Protein AF-A0A644WMI7-F1 (afdb_monomer_lite)

Radius of gyration: 16.97 Å; chains: 1; bounding box: 40×58×40 Å

Structure (mmCIF, N/CA/C/O backbone):
data_AF-A0A644WMI7-F1
#
_entry.id   AF-A0A644WMI7-F1
#
loop_
_atom_site.group_PDB
_atom_site.id
_atom_site.type_symbol
_atom_site.label_atom_id
_atom_site.label_alt_id
_atom_site.label_comp_id
_atom_site.label_asym_id
_atom_site.label_entity_id
_atom_site.label_seq_id
_atom_site.pdbx_PDB_ins_code
_atom_site.Cartn_x
_atom_site.Cartn_y
_atom_site.Cartn_z
_atom_site.occupancy
_atom_site.B_iso_or_equiv
_atom_site.auth_seq_id
_atom_site.auth_comp_id
_atom_site.auth_asym_id
_atom_site.auth_atom_id
_atom_site.pdbx_PDB_model_num
ATOM 1 N N . MET A 1 1 ? -10.435 37.529 3.534 1.00 36.75 1 MET A N 1
ATOM 2 C CA . MET A 1 1 ? -10.757 36.800 4.779 1.00 36.75 1 MET A CA 1
ATOM 3 C C . MET A 1 1 ? -11.354 35.465 4.377 1.00 36.75 1 MET A C 1
ATOM 5 O O . MET A 1 1 ? -12.312 35.459 3.622 1.00 36.75 1 MET A O 1
ATOM 9 N N . LEU A 1 2 ? -10.703 34.381 4.800 1.00 34.59 2 LEU A N 1
ATOM 10 C CA . LEU A 1 2 ? -10.944 32.979 4.443 1.00 34.59 2 LEU A CA 1
ATOM 11 C C . LEU A 1 2 ? -12.368 32.521 4.800 1.00 34.59 2 LEU A C 1
ATOM 13 O O . LEU A 1 2 ? -12.600 32.052 5.911 1.00 34.59 2 LEU A O 1
ATOM 17 N N . LYS A 1 3 ? -13.328 32.695 3.887 1.00 37.53 3 LYS A N 1
ATOM 18 C CA . LYS A 1 3 ? -14.711 32.220 4.064 1.00 37.53 3 LYS A CA 1
ATOM 19 C C . LYS A 1 3 ? -15.304 31.480 2.860 1.00 37.53 3 LYS A C 1
ATOM 21 O O . LYS A 1 3 ? -16.473 31.134 2.914 1.00 37.53 3 LYS A O 1
ATOM 26 N N . ASP A 1 4 ? -14.495 31.131 1.859 1.00 40.28 4 ASP A N 1
ATOM 27 C CA . ASP A 1 4 ? -14.989 30.482 0.630 1.00 40.28 4 ASP A CA 1
ATOM 28 C C . ASP A 1 4 ? -14.474 29.043 0.425 1.00 40.28 4 ASP A C 1
ATOM 30 O O . ASP A 1 4 ? -14.493 28.530 -0.686 1.00 40.28 4 ASP A O 1
ATOM 34 N N . ALA A 1 5 ? -14.013 28.364 1.483 1.00 37.84 5 ALA A N 1
ATOM 35 C CA . ALA A 1 5 ? -13.403 27.028 1.373 1.00 37.84 5 ALA A CA 1
ATOM 36 C C . ALA A 1 5 ? -14.177 25.896 2.081 1.00 37.84 5 ALA A C 1
ATOM 38 O O . ALA A 1 5 ? -13.636 24.807 2.238 1.00 37.84 5 ALA A O 1
ATOM 39 N N . ILE A 1 6 ? -15.416 26.129 2.535 1.00 44.44 6 ILE A N 1
ATOM 40 C CA . ILE A 1 6 ? -16.165 25.145 3.354 1.00 44.44 6 ILE A CA 1
ATOM 41 C C . ILE A 1 6 ? -17.407 24.581 2.631 1.00 44.44 6 ILE A C 1
ATOM 43 O O . ILE A 1 6 ? -18.118 23.755 3.186 1.00 44.44 6 ILE A O 1
ATOM 47 N N . THR A 1 7 ? -17.657 24.926 1.364 1.00 38.97 7 THR A N 1
ATOM 48 C CA . THR A 1 7 ? -18.916 24.526 0.689 1.00 38.97 7 THR A CA 1
ATOM 49 C C . THR A 1 7 ? -18.776 23.386 -0.331 1.00 38.97 7 THR A C 1
ATOM 51 O O . THR A 1 7 ? -19.778 22.935 -0.867 1.00 38.97 7 THR A O 1
ATOM 54 N N . SER A 1 8 ? -17.579 22.834 -0.565 1.00 36.78 8 SER A N 1
ATOM 55 C CA . SER A 1 8 ? -17.419 21.673 -1.473 1.00 36.78 8 SER A CA 1
ATOM 56 C C . SER A 1 8 ? -17.204 20.333 -0.760 1.00 36.78 8 SER A C 1
ATOM 58 O O . SER A 1 8 ? -17.037 19.309 -1.415 1.00 36.78 8 SER A O 1
ATOM 60 N N . TYR A 1 9 ? -17.270 20.304 0.574 1.00 40.31 9 TYR A N 1
ATOM 61 C CA . TYR A 1 9 ? -17.169 19.062 1.354 1.00 40.31 9 TYR A CA 1
ATOM 62 C C . TYR A 1 9 ? -18.455 18.205 1.318 1.00 40.31 9 TYR A C 1
ATOM 64 O O . TYR A 1 9 ? -18.473 17.092 1.835 1.00 40.31 9 TYR A O 1
ATOM 72 N N . GLU A 1 10 ? -19.529 18.681 0.675 1.00 41.09 10 GLU A N 1
ATOM 73 C CA . GLU A 1 10 ? -20.824 17.984 0.607 1.00 41.09 10 GLU A CA 1
ATOM 74 C C . GLU A 1 10 ? -20.939 16.931 -0.514 1.00 41.09 10 GLU A C 1
ATOM 76 O O . GLU A 1 10 ? -21.951 16.236 -0.588 1.00 41.09 10 GLU A O 1
ATOM 81 N N . GLN A 1 11 ? -19.917 16.739 -1.359 1.00 41.50 11 GLN A N 1
ATOM 82 C CA . GLN A 1 11 ? -19.973 15.753 -2.455 1.00 41.50 11 GLN A CA 1
ATOM 83 C C . GLN A 1 11 ? -19.480 14.338 -2.092 1.00 41.50 11 GLN A C 1
ATOM 85 O O . GLN A 1 11 ? -19.682 13.420 -2.880 1.00 41.50 11 GLN A O 1
ATOM 90 N N . LYS A 1 12 ? -18.922 14.105 -0.893 1.00 48.25 12 LYS A N 1
ATOM 91 C CA . LYS A 1 12 ? -18.458 12.765 -0.457 1.00 48.25 12 LYS A CA 1
ATOM 92 C C . LYS A 1 12 ? -19.557 11.860 0.145 1.00 48.25 12 LYS A C 1
ATOM 94 O O . LYS A 1 12 ? -19.254 10.818 0.708 1.00 48.25 12 LYS A O 1
ATOM 99 N N . ARG A 1 13 ? -20.842 12.226 0.038 1.00 45.69 13 ARG A N 1
ATOM 100 C CA . ARG A 1 13 ? -21.966 11.542 0.726 1.00 45.69 13 ARG A CA 1
ATOM 101 C C . ARG A 1 13 ? -22.700 10.455 -0.068 1.00 45.69 13 ARG A C 1
ATOM 103 O O . ARG A 1 13 ? -23.723 9.970 0.40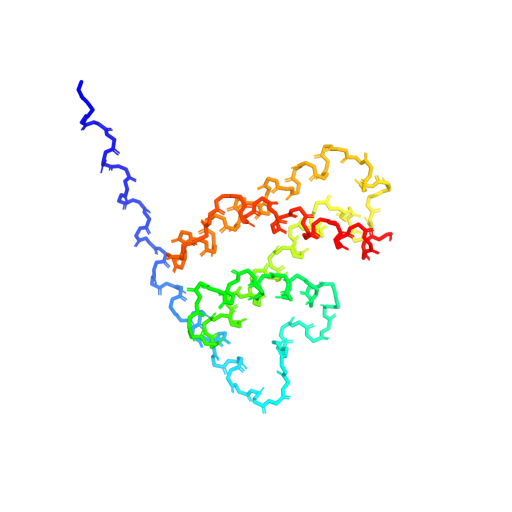4 1.00 45.69 13 ARG A O 1
ATOM 110 N N . ILE A 1 14 ? -22.232 10.077 -1.258 1.00 37.59 14 ILE A N 1
ATOM 111 C CA . ILE A 1 14 ? -22.946 9.086 -2.087 1.00 37.59 14 ILE A CA 1
ATOM 112 C C . ILE A 1 14 ? -22.393 7.652 -1.932 1.00 37.59 14 ILE A C 1
ATOM 114 O O . ILE A 1 14 ? -23.134 6.710 -2.194 1.00 37.59 14 ILE A O 1
ATOM 118 N N . ASP A 1 15 ? -21.185 7.453 -1.390 1.00 47.56 15 ASP A N 1
ATOM 119 C CA . ASP A 1 15 ? -20.565 6.112 -1.300 1.00 47.56 15 ASP A CA 1
ATOM 120 C C . ASP A 1 15 ? -20.687 5.393 0.062 1.00 47.56 15 ASP A C 1
ATOM 122 O O . ASP A 1 15 ? -20.354 4.214 0.176 1.00 47.56 15 ASP A O 1
ATOM 126 N N . GLU A 1 16 ? -21.225 6.034 1.107 1.00 43.88 16 GLU A N 1
ATOM 127 C CA . GLU A 1 16 ? -21.390 5.398 2.433 1.00 43.88 16 GLU A CA 1
ATOM 128 C C . GLU A 1 16 ? -22.357 4.195 2.417 1.00 43.88 16 GLU A C 1
ATOM 130 O O . GLU A 1 16 ? -22.176 3.235 3.167 1.00 43.88 16 GLU A O 1
ATOM 135 N N . ALA A 1 17 ? -23.377 4.205 1.549 1.00 47.31 17 ALA A N 1
ATOM 136 C CA . ALA A 1 17 ? -24.447 3.201 1.568 1.00 47.31 17 ALA A CA 1
ATOM 137 C C . ALA A 1 17 ? -24.090 1.873 0.869 1.00 47.31 17 ALA A C 1
ATOM 139 O O . ALA A 1 17 ? -24.746 0.863 1.121 1.00 47.31 17 ALA A O 1
ATOM 140 N N . GLN A 1 18 ? -23.063 1.851 0.011 1.00 46.12 18 GLN A N 1
ATOM 141 C CA . GLN A 1 18 ? -22.572 0.618 -0.629 1.00 46.12 18 GLN A CA 1
ATOM 142 C C . GLN A 1 18 ? -21.322 0.039 0.040 1.00 46.12 18 GLN A C 1
ATOM 144 O O . GLN A 1 18 ? -20.954 -1.104 -0.235 1.00 46.12 18 GLN A O 1
ATOM 149 N N . PHE A 1 19 ? -20.689 0.796 0.937 1.00 43.47 19 PHE A N 1
ATOM 150 C CA . PHE A 1 19 ? -19.433 0.409 1.569 1.00 43.47 19 PHE A CA 1
ATOM 151 C C . PHE A 1 19 ? -19.628 -0.504 2.789 1.00 43.47 19 PHE A C 1
ATOM 153 O O . PHE A 1 19 ? -18.952 -1.525 2.907 1.00 43.47 19 PHE A O 1
ATOM 160 N N . LEU A 1 20 ? -20.615 -0.207 3.644 1.00 42.66 20 LEU A N 1
ATOM 161 C CA . LEU A 1 20 ? -20.917 -1.017 4.833 1.00 42.66 20 LEU A CA 1
ATOM 162 C C . LEU A 1 20 ? -21.191 -2.507 4.522 1.00 42.66 20 LEU A C 1
ATOM 164 O O . LEU A 1 20 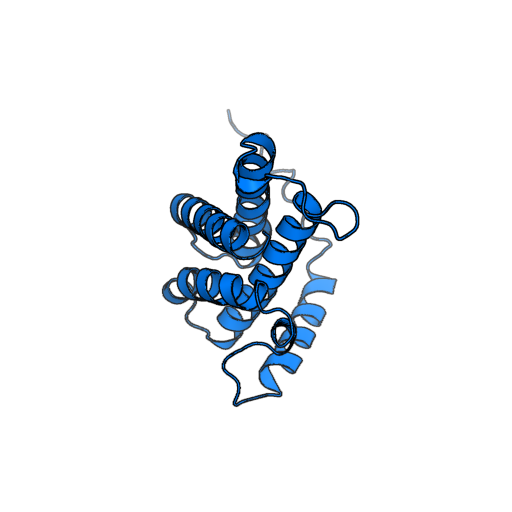? -20.602 -3.354 5.192 1.00 42.66 20 LEU A O 1
ATOM 168 N N . PRO A 1 21 ? -21.998 -2.859 3.495 1.00 47.75 21 PRO A N 1
ATOM 169 C CA . PRO A 1 21 ? -22.254 -4.256 3.151 1.00 47.75 21 PRO A CA 1
ATOM 170 C C . PRO A 1 21 ? -20.998 -4.978 2.656 1.00 47.75 21 PRO A C 1
ATOM 172 O O . PRO A 1 21 ? -20.811 -6.150 2.955 1.00 47.75 21 PRO A O 1
ATOM 175 N N . LYS A 1 22 ? -20.122 -4.282 1.920 1.00 45.91 22 LYS A N 1
ATOM 176 C CA . LYS A 1 22 ? -18.933 -4.871 1.291 1.00 45.91 22 LYS A CA 1
ATOM 177 C C . LYS A 1 22 ? -17.836 -5.156 2.317 1.00 45.91 22 LYS A C 1
ATOM 179 O O . LYS A 1 22 ? -17.232 -6.223 2.290 1.00 45.91 22 LYS A O 1
ATOM 184 N N . VAL A 1 23 ? -17.652 -4.245 3.276 1.00 43.75 23 VAL A N 1
ATOM 185 C CA . VAL A 1 23 ? -16.775 -4.460 4.437 1.00 43.75 23 VAL A CA 1
ATOM 186 C C . VAL A 1 23 ? -17.332 -5.552 5.344 1.00 43.75 23 VAL A C 1
ATOM 188 O O . VAL A 1 23 ? -16.565 -6.377 5.824 1.00 43.75 23 VAL A O 1
ATOM 191 N N . GLN A 1 24 ? -18.651 -5.610 5.556 1.00 41.59 24 GLN A N 1
ATOM 192 C CA . GLN A 1 24 ? -19.280 -6.695 6.318 1.00 41.59 24 GLN A CA 1
ATOM 193 C C . GLN A 1 24 ? -19.123 -8.056 5.630 1.00 41.59 24 GLN A C 1
ATOM 195 O O . GLN A 1 24 ? -18.809 -9.033 6.297 1.00 41.59 24 GLN A O 1
ATOM 200 N N . GLU A 1 25 ? -19.252 -8.122 4.306 1.00 47.53 25 GLU A N 1
ATOM 201 C CA . GLU A 1 25 ? -19.057 -9.352 3.532 1.00 47.53 25 GLU A CA 1
ATOM 202 C C . GLU A 1 25 ? -17.595 -9.834 3.586 1.00 47.53 25 GLU A C 1
ATOM 204 O O . GLU A 1 25 ? -17.324 -11.026 3.738 1.00 47.53 25 GLU A O 1
ATOM 209 N N . ILE A 1 26 ? -16.629 -8.911 3.524 1.00 46.22 26 ILE A N 1
ATOM 210 C CA . ILE A 1 26 ? -15.202 -9.227 3.691 1.00 46.22 26 ILE A CA 1
ATOM 211 C C . ILE A 1 26 ? -14.903 -9.635 5.144 1.00 46.22 26 ILE A C 1
ATOM 213 O O . ILE A 1 26 ? -14.202 -10.622 5.369 1.00 46.22 26 ILE A O 1
ATOM 217 N N . MET A 1 27 ? -15.487 -8.946 6.127 1.00 44.25 27 MET A N 1
ATOM 218 C CA . MET A 1 27 ? -15.377 -9.247 7.559 1.00 44.25 27 MET A CA 1
ATOM 219 C C . MET A 1 27 ? -15.922 -10.639 7.891 1.00 44.25 27 MET A C 1
ATOM 221 O O . MET A 1 27 ? -15.243 -11.401 8.575 1.00 44.25 27 MET A O 1
ATOM 225 N N . GLU A 1 28 ? -17.095 -11.011 7.373 1.00 45.25 28 GLU A N 1
ATOM 226 C CA . GLU A 1 28 ? -17.682 -12.346 7.550 1.00 45.25 28 GLU A CA 1
ATOM 227 C C . GLU A 1 28 ? -16.791 -13.439 6.947 1.00 45.25 28 GLU A C 1
ATOM 229 O O . GLU A 1 28 ? -16.608 -14.500 7.550 1.00 45.25 28 GLU A O 1
ATOM 234 N N . ARG A 1 29 ? -16.157 -13.166 5.799 1.00 44.53 29 ARG A N 1
ATOM 235 C CA . ARG A 1 29 ? -15.213 -14.100 5.168 1.00 44.53 29 ARG A CA 1
ATOM 236 C C . ARG A 1 29 ? -13.934 -14.276 5.984 1.00 44.53 29 ARG A C 1
ATOM 238 O O . ARG A 1 29 ? -13.497 -15.412 6.153 1.00 44.53 29 ARG A O 1
ATOM 245 N N . VAL A 1 30 ? -13.375 -13.197 6.536 1.00 44.97 30 VAL A N 1
ATOM 246 C CA . VAL A 1 30 ? -12.172 -13.242 7.391 1.00 44.97 30 VAL A CA 1
ATOM 247 C C . VAL A 1 30 ? -12.464 -13.902 8.749 1.00 44.97 30 VAL A C 1
ATOM 249 O O . VAL A 1 30 ? -11.644 -14.679 9.233 1.00 44.97 30 VAL A O 1
ATOM 252 N N . LEU A 1 31 ? -13.645 -13.677 9.338 1.00 41.56 31 LEU A N 1
ATOM 253 C CA . LEU A 1 31 ? -14.065 -14.313 10.598 1.00 41.56 31 LEU A CA 1
ATOM 254 C C . LEU A 1 31 ? -14.319 -15.824 10.466 1.00 41.56 31 LEU A C 1
ATOM 256 O O . LEU A 1 31 ? -14.143 -16.556 11.439 1.00 41.56 31 LEU A O 1
ATOM 260 N N . SER A 1 32 ? -14.719 -16.301 9.282 1.00 44.91 32 SER A N 1
ATOM 261 C CA . SER A 1 32 ? -15.119 -17.700 9.062 1.00 44.91 32 SER A CA 1
ATOM 262 C C . SER A 1 32 ? -13.972 -18.726 9.039 1.00 44.91 32 SER A C 1
ATOM 264 O O . SER A 1 32 ? -14.238 -19.927 8.961 1.00 44.91 32 SER A O 1
ATOM 266 N N . HIS A 1 33 ? -12.709 -18.293 9.127 1.00 41.41 33 HIS A N 1
ATOM 267 C CA . HIS A 1 33 ? -11.539 -19.181 9.180 1.00 41.41 33 HIS A CA 1
ATOM 268 C C . HIS A 1 33 ? -10.572 -18.777 10.297 1.00 41.41 33 HIS A C 1
ATOM 270 O O . HIS A 1 33 ? -9.449 -18.319 10.093 1.00 41.41 33 HIS A O 1
ATOM 276 N N . THR A 1 34 ? -11.044 -18.974 11.523 1.00 38.66 34 THR A N 1
ATOM 277 C CA . THR A 1 34 ? -10.235 -18.965 12.742 1.00 38.66 34 THR A CA 1
ATOM 278 C C . THR A 1 34 ? -9.256 -20.146 12.684 1.00 38.66 34 THR A C 1
ATOM 280 O O . THR A 1 34 ? -9.677 -21.267 12.922 1.00 38.66 34 THR A O 1
ATOM 283 N N . ASP A 1 35 ? -8.015 -19.908 12.233 1.00 39.09 35 ASP A N 1
ATOM 284 C CA . ASP A 1 35 ? -6.776 -20.660 12.573 1.00 39.09 35 ASP A CA 1
ATOM 285 C C . ASP A 1 35 ? -5.604 -20.366 11.611 1.00 39.09 35 ASP A C 1
ATOM 287 O O . ASP A 1 35 ? -4.475 -20.796 11.845 1.00 39.09 35 ASP A O 1
ATOM 291 N N . SER A 1 36 ? -5.819 -19.610 10.530 1.00 44.84 36 SER A N 1
ATOM 292 C CA . SER A 1 36 ? -4.728 -19.115 9.681 1.00 44.84 36 SER A CA 1
ATOM 293 C C . SER A 1 36 ? -4.548 -17.619 9.914 1.00 44.84 36 SER A C 1
ATOM 295 O O . SER A 1 36 ? -5.436 -16.839 9.596 1.00 44.84 36 SER A O 1
ATOM 297 N N . ASP A 1 37 ? -3.393 -17.193 10.428 1.00 56.12 37 ASP A N 1
ATOM 298 C CA . ASP A 1 37 ? -3.059 -15.779 10.688 1.00 56.12 37 ASP A CA 1
ATOM 299 C C . ASP A 1 37 ? -3.067 -14.858 9.441 1.00 56.12 37 ASP A C 1
ATOM 301 O O . ASP A 1 37 ? -2.774 -13.665 9.533 1.00 56.12 37 ASP A O 1
ATOM 305 N N . LEU A 1 38 ? -3.414 -15.398 8.271 1.00 57.31 38 LEU A N 1
ATOM 306 C CA . LEU A 1 38 ? -3.409 -14.746 6.970 1.00 57.31 38 LEU A CA 1
ATOM 307 C C . LEU A 1 38 ? -4.815 -14.751 6.342 1.00 57.31 38 LEU A C 1
ATOM 309 O O . LEU A 1 38 ? -5.419 -15.821 6.235 1.00 57.31 38 LEU A O 1
ATOM 313 N N . PRO A 1 39 ? -5.307 -13.594 5.857 1.00 58.47 39 PRO A N 1
ATOM 314 C CA . PRO A 1 39 ? -6.544 -13.502 5.084 1.00 58.47 39 PRO A CA 1
ATOM 315 C C . PRO A 1 39 ? -6.567 -14.472 3.891 1.00 58.47 39 PRO A C 1
ATOM 317 O O . PRO A 1 39 ? -5.598 -14.555 3.132 1.00 58.47 39 PRO A O 1
ATOM 320 N N . GLU A 1 40 ? -7.688 -15.167 3.663 1.00 55.75 40 GLU A N 1
ATOM 321 C CA . GLU A 1 40 ? -7.818 -16.122 2.546 1.00 55.75 40 GLU A CA 1
ATOM 322 C C . GLU A 1 40 ? -7.623 -15.480 1.165 1.00 55.75 40 GLU A C 1
ATOM 324 O O . GLU A 1 40 ? -7.173 -16.142 0.233 1.00 55.75 40 GLU A O 1
ATOM 329 N N . CYS A 1 41 ? -7.892 -14.180 1.026 1.00 55.28 41 CYS A N 1
ATOM 330 C CA . CYS A 1 41 ? -7.639 -13.438 -0.209 1.00 55.28 41 CYS A CA 1
ATOM 331 C C . CYS A 1 41 ? -6.147 -13.355 -0.585 1.00 55.28 41 CYS A C 1
ATOM 333 O O . CYS A 1 41 ? -5.822 -13.072 -1.736 1.00 55.28 41 CYS A O 1
ATOM 335 N N . LEU A 1 42 ? -5.246 -13.647 0.357 1.00 59.12 42 LEU A N 1
ATOM 336 C CA . LE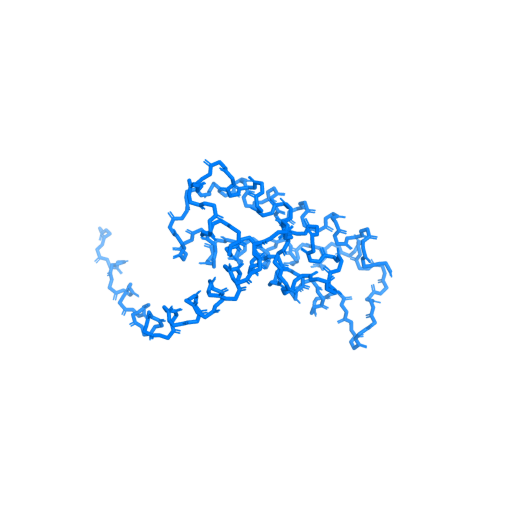U A 1 42 ? -3.797 -13.629 0.168 1.00 59.12 42 LEU A CA 1
ATOM 337 C C . LEU A 1 42 ? -3.196 -15.034 0.037 1.00 59.12 42 LEU A C 1
ATOM 339 O O . LEU A 1 42 ? -1.990 -15.146 -0.170 1.00 59.12 42 LEU A O 1
ATOM 343 N N . LYS A 1 43 ? -3.993 -16.109 0.148 1.00 56.31 43 LYS A N 1
ATOM 344 C CA . LYS A 1 43 ? -3.509 -17.506 0.215 1.00 56.31 43 LYS A CA 1
ATOM 345 C C . LYS A 1 43 ? -2.613 -17.868 -0.979 1.00 56.31 43 LYS A C 1
ATOM 347 O O . LYS A 1 43 ? -1.530 -18.416 -0.763 1.00 56.31 43 LYS A O 1
ATOM 352 N N . ASP A 1 44 ? -2.998 -17.418 -2.176 1.00 59.53 44 ASP A N 1
ATOM 353 C CA . ASP A 1 44 ? -2.301 -17.662 -3.450 1.00 59.53 44 ASP A CA 1
ATOM 354 C C . ASP A 1 44 ? -1.479 -16.459 -3.964 1.00 59.53 44 ASP A C 1
ATOM 356 O O . ASP A 1 44 ? -0.885 -16.526 -5.039 1.00 59.53 44 ASP A O 1
ATOM 360 N N . ARG A 1 45 ? -1.411 -15.349 -3.211 1.00 66.25 45 ARG A N 1
ATOM 361 C CA . ARG A 1 45 ? -0.660 -14.136 -3.590 1.00 66.25 45 ARG A CA 1
ATOM 362 C C . ARG A 1 45 ? 0.525 -13.897 -2.662 1.00 66.25 45 ARG A C 1
ATOM 364 O O . ARG A 1 45 ? 0.474 -13.071 -1.754 1.00 66.25 45 ARG A O 1
ATOM 371 N N . ASP A 1 46 ? 1.624 -14.610 -2.903 1.00 66.06 46 ASP A N 1
ATOM 372 C CA . ASP A 1 46 ? 2.823 -14.566 -2.050 1.00 66.06 46 ASP A CA 1
ATOM 373 C C . ASP A 1 46 ? 3.464 -13.176 -1.918 1.00 66.06 46 ASP A C 1
ATOM 375 O O . ASP A 1 46 ? 4.115 -12.895 -0.909 1.00 66.06 46 ASP A O 1
ATOM 379 N N . VAL A 1 47 ? 3.286 -12.303 -2.913 1.00 72.38 47 VAL A N 1
ATOM 380 C CA . VAL A 1 47 ? 3.790 -10.924 -2.867 1.00 72.38 47 VAL A CA 1
ATOM 381 C C . VAL A 1 47 ? 2.895 -10.044 -1.995 1.00 72.38 47 VAL A C 1
ATOM 383 O O . VAL A 1 47 ? 3.393 -9.375 -1.090 1.00 72.38 47 VAL A O 1
ATOM 386 N N . ALA A 1 48 ? 1.575 -10.153 -2.158 1.00 73.12 48 ALA A N 1
ATOM 387 C CA . ALA A 1 48 ? 0.604 -9.447 -1.331 1.00 73.12 48 ALA A CA 1
ATOM 388 C C . ALA A 1 48 ? 0.710 -9.822 0.164 1.00 73.12 48 ALA A C 1
ATOM 390 O O . ALA A 1 48 ? 0.512 -8.969 1.026 1.00 73.12 48 ALA A O 1
ATOM 391 N N . LYS A 1 49 ? 1.144 -11.046 0.513 1.00 74.12 49 LYS A N 1
ATOM 392 C CA . LYS A 1 49 ? 1.460 -11.417 1.915 1.00 74.12 49 LYS A CA 1
ATOM 393 C C . LYS A 1 49 ? 2.525 -10.514 2.548 1.00 74.12 49 LYS A C 1
ATOM 395 O O . LYS A 1 49 ? 2.454 -10.223 3.740 1.00 74.12 49 LYS A O 1
ATOM 400 N N . ALA A 1 50 ? 3.518 -10.076 1.773 1.00 75.50 50 ALA A N 1
ATOM 401 C CA . ALA A 1 50 ? 4.569 -9.196 2.276 1.00 75.50 50 ALA A CA 1
ATOM 402 C C . ALA A 1 50 ? 4.043 -7.771 2.522 1.00 75.50 50 ALA A C 1
ATOM 404 O O . ALA A 1 50 ? 4.373 -7.173 3.544 1.00 75.50 50 ALA A O 1
ATOM 405 N N . PHE A 1 51 ? 3.172 -7.261 1.645 1.00 80.56 51 PHE A N 1
ATOM 406 C CA . PHE A 1 51 ? 2.508 -5.967 1.849 1.00 80.56 51 PHE A CA 1
ATOM 407 C C . PHE A 1 51 ? 1.535 -5.997 3.029 1.00 80.56 51 PHE A C 1
ATOM 409 O O . PHE A 1 51 ? 1.458 -5.032 3.787 1.00 80.56 51 PHE A O 1
ATOM 416 N N . TYR A 1 52 ? 0.857 -7.125 3.249 1.00 81.81 52 TYR A N 1
ATOM 417 C CA . TYR A 1 52 ? 0.019 -7.331 4.430 1.00 81.81 52 TYR A CA 1
ATOM 418 C C . TYR A 1 52 ? 0.819 -7.206 5.724 1.00 81.81 52 TYR A C 1
ATOM 420 O O . TYR A 1 52 ? 0.397 -6.497 6.626 1.00 81.81 52 TYR A O 1
ATOM 428 N N . GLY A 1 53 ? 2.001 -7.824 5.807 1.00 78.31 53 GLY A N 1
ATOM 429 C CA . GLY A 1 53 ? 2.860 -7.687 6.986 1.00 78.31 53 GLY A CA 1
ATOM 430 C C . GLY A 1 53 ? 3.230 -6.229 7.283 1.00 78.31 53 GLY A C 1
ATOM 431 O O . GLY A 1 53 ? 3.092 -5.782 8.418 1.00 78.31 53 GLY A O 1
ATOM 432 N N . LEU A 1 54 ? 3.630 -5.475 6.252 1.00 83.12 54 LEU A N 1
ATOM 433 C CA . LEU A 1 54 ? 4.022 -4.066 6.384 1.00 83.12 54 LEU A CA 1
ATOM 434 C C . LEU A 1 54 ? 2.854 -3.161 6.801 1.00 83.12 54 LEU A C 1
ATOM 436 O O . LEU A 1 54 ? 2.994 -2.318 7.686 1.00 83.12 54 LEU A O 1
ATOM 440 N N . THR A 1 55 ? 1.696 -3.339 6.166 1.00 83.81 55 THR A N 1
ATOM 441 C CA . THR A 1 55 ? 0.486 -2.559 6.466 1.00 83.81 55 THR A CA 1
ATOM 442 C C . THR A 1 55 ? -0.074 -2.920 7.839 1.00 83.81 55 THR A C 1
ATOM 444 O O . THR A 1 55 ? -0.420 -2.030 8.611 1.00 83.81 55 THR A O 1
ATOM 447 N N . PHE A 1 56 ? -0.096 -4.204 8.201 1.00 84.38 56 PHE A N 1
ATOM 448 C CA . PHE A 1 56 ? -0.533 -4.661 9.517 1.00 84.38 56 PHE A CA 1
ATOM 449 C C . PHE A 1 56 ? 0.344 -4.093 10.635 1.00 84.38 56 PHE A C 1
ATOM 451 O O . PHE A 1 56 ? -0.189 -3.634 11.643 1.00 84.38 56 PHE A O 1
ATOM 458 N N . GLU A 1 57 ? 1.667 -4.072 10.452 1.00 82.31 57 GLU A N 1
ATOM 459 C CA . GLU A 1 57 ? 2.607 -3.468 11.402 1.00 82.31 57 GLU A CA 1
ATOM 460 C C . GLU A 1 57 ? 2.343 -1.966 11.567 1.00 82.31 57 GLU A C 1
ATOM 462 O O . GLU A 1 57 ? 2.149 -1.507 12.694 1.00 82.31 57 GLU A O 1
ATOM 467 N N . ALA A 1 58 ? 2.221 -1.219 10.464 1.00 82.56 58 ALA A N 1
ATOM 468 C CA . ALA A 1 58 ? 1.930 0.218 10.496 1.00 82.56 58 ALA A CA 1
ATOM 469 C C . ALA A 1 58 ? 0.592 0.544 11.188 1.00 82.56 58 ALA A C 1
ATOM 471 O O . ALA A 1 58 ? 0.456 1.560 11.870 1.00 82.56 58 ALA A O 1
ATOM 472 N N . LEU A 1 59 ? -0.399 -0.338 11.045 1.00 81.25 59 LEU A N 1
ATOM 473 C CA . LEU A 1 59 ? -1.710 -0.208 11.678 1.00 81.25 59 LEU A CA 1
ATOM 474 C C . LEU A 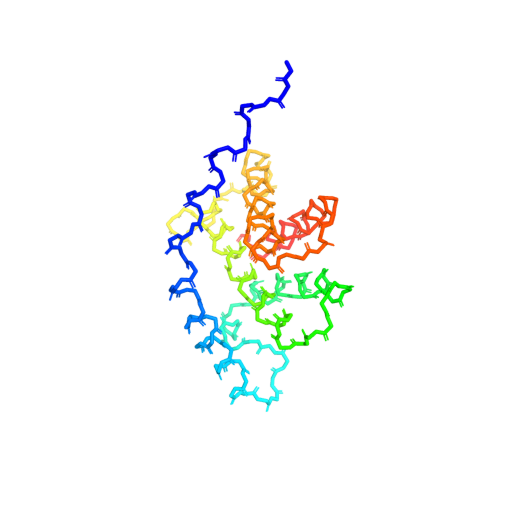1 59 ? -1.752 -0.749 13.112 1.00 81.25 59 LEU A C 1
ATOM 476 O O . LEU A 1 59 ? -2.666 -0.409 13.869 1.00 81.25 59 LEU A O 1
ATOM 480 N N . SER A 1 60 ? -0.784 -1.578 13.507 1.00 78.56 60 SER A N 1
ATOM 481 C CA . SER A 1 60 ? -0.779 -2.262 14.802 1.00 78.56 60 SER A CA 1
ATOM 482 C C . SER A 1 60 ? -0.739 -1.298 15.982 1.00 78.56 60 SER A C 1
ATOM 484 O O . SER A 1 60 ? -1.407 -1.547 16.986 1.00 78.56 60 SER A O 1
ATOM 486 N N . GLU A 1 61 ? -0.037 -0.177 15.819 1.00 76.56 61 GLU A N 1
ATOM 487 C CA . GLU A 1 61 ? 0.101 0.878 16.824 1.00 76.56 61 GLU A CA 1
ATOM 488 C C . GLU A 1 61 ? -1.080 1.861 16.836 1.00 76.56 61 GLU A C 1
ATOM 490 O O . GLU A 1 61 ? -1.222 2.651 17.770 1.00 76.56 61 GLU A O 1
ATOM 495 N N . LYS A 1 62 ? -1.932 1.834 15.802 1.00 79.06 62 LYS A N 1
ATOM 496 C CA . LYS A 1 62 ? -3.004 2.821 15.588 1.00 79.06 62 LYS A CA 1
ATOM 497 C C . LYS A 1 62 ? -4.398 2.255 15.834 1.00 79.06 62 LYS A C 1
ATOM 499 O O . LYS A 1 62 ? -5.297 3.000 16.217 1.00 79.06 62 LYS A O 1
ATOM 504 N N . LEU A 1 63 ? -4.579 0.953 15.617 1.00 77.19 63 LEU A N 1
ATOM 505 C CA . LEU A 1 63 ? -5.851 0.251 15.770 1.00 77.19 63 LEU A CA 1
ATOM 506 C C . LEU A 1 63 ? -5.779 -0.775 16.904 1.00 77.19 63 LEU A C 1
ATOM 508 O O . LEU A 1 63 ? -4.905 -1.644 16.939 1.00 77.19 63 LEU A O 1
ATOM 512 N N . THR A 1 64 ? -6.746 -0.707 17.816 1.00 75.06 64 THR A N 1
ATOM 513 C CA . THR A 1 64 ? -6.903 -1.660 18.924 1.00 75.06 64 THR A CA 1
ATOM 514 C C . THR A 1 64 ? -7.733 -2.883 18.546 1.00 75.06 64 THR A C 1
ATOM 516 O O . THR A 1 64 ? -7.536 -3.945 19.130 1.00 75.06 64 THR A O 1
ATOM 519 N N . ASP A 1 65 ? -8.631 -2.753 17.568 1.00 79.31 65 ASP A N 1
ATOM 520 C CA . ASP A 1 65 ? -9.451 -3.856 17.070 1.00 79.31 65 ASP A CA 1
ATOM 521 C C . ASP A 1 65 ? -8.662 -4.693 16.050 1.00 79.31 65 ASP A C 1
ATOM 523 O O . ASP A 1 65 ? -8.289 -4.212 14.976 1.00 79.31 65 ASP A O 1
ATOM 527 N N . ASP A 1 66 ? -8.385 -5.949 16.407 1.00 74.06 66 ASP A N 1
ATOM 528 C CA . ASP A 1 66 ? -7.611 -6.873 15.575 1.00 74.06 66 ASP A CA 1
ATOM 529 C C . ASP A 1 66 ? -8.360 -7.267 14.294 1.00 74.06 66 ASP A C 1
ATOM 531 O O . ASP A 1 66 ? -7.746 -7.408 13.239 1.00 74.06 66 ASP A O 1
ATOM 535 N N . VAL A 1 67 ? -9.692 -7.368 14.338 1.00 73.88 67 VAL A N 1
ATOM 536 C CA . VAL A 1 67 ? -10.512 -7.736 13.173 1.00 73.88 67 VAL A CA 1
ATOM 537 C C . VAL A 1 67 ? -10.488 -6.614 12.142 1.00 73.88 67 VAL A C 1
ATOM 539 O O . VAL A 1 67 ? -10.227 -6.853 10.959 1.00 73.88 67 VAL A O 1
ATOM 542 N N . VAL A 1 68 ? -10.701 -5.375 12.591 1.00 76.38 68 VAL A N 1
ATOM 543 C CA . VAL A 1 68 ? -10.649 -4.191 11.719 1.00 76.38 68 VAL A CA 1
ATOM 544 C C . VAL A 1 68 ? -9.250 -4.034 11.126 1.00 76.38 68 VAL A C 1
ATOM 546 O O . VAL A 1 68 ? -9.103 -3.858 9.920 1.00 76.38 68 VAL A O 1
ATOM 549 N N . LYS A 1 69 ? -8.208 -4.189 11.945 1.00 79.56 69 LYS A N 1
ATOM 550 C CA . LYS A 1 69 ? -6.808 -4.110 11.511 1.00 79.56 69 LYS A CA 1
ATOM 551 C C . LYS A 1 69 ? -6.458 -5.141 10.441 1.00 79.56 69 LYS A C 1
ATOM 553 O O . LYS A 1 69 ? -5.898 -4.770 9.413 1.00 79.56 69 LYS A O 1
ATOM 558 N N . ARG A 1 70 ? -6.805 -6.416 10.653 1.00 77.56 70 ARG A N 1
ATOM 559 C CA . ARG A 1 70 ? -6.577 -7.491 9.670 1.00 77.56 70 ARG A CA 1
ATOM 560 C C . ARG A 1 70 ? -7.314 -7.224 8.362 1.00 77.56 70 ARG A C 1
ATOM 562 O O . ARG A 1 70 ? -6.757 -7.465 7.295 1.00 77.56 70 ARG A O 1
ATOM 569 N N . THR A 1 71 ? -8.534 -6.699 8.445 1.00 77.81 71 THR A N 1
ATOM 570 C CA . THR A 1 71 ? -9.348 -6.365 7.268 1.00 77.81 71 THR A CA 1
ATOM 571 C C . THR A 1 71 ? -8.694 -5.254 6.449 1.00 77.81 71 THR A C 1
ATOM 573 O O . THR A 1 71 ? -8.408 -5.456 5.271 1.00 77.81 71 THR A O 1
ATOM 576 N N . ILE A 1 72 ? -8.362 -4.125 7.084 1.00 82.25 72 ILE A N 1
ATOM 577 C CA . ILE A 1 72 ? -7.752 -2.970 6.407 1.00 82.25 72 ILE A CA 1
ATOM 578 C C . ILE A 1 72 ? -6.376 -3.330 5.845 1.00 82.25 72 I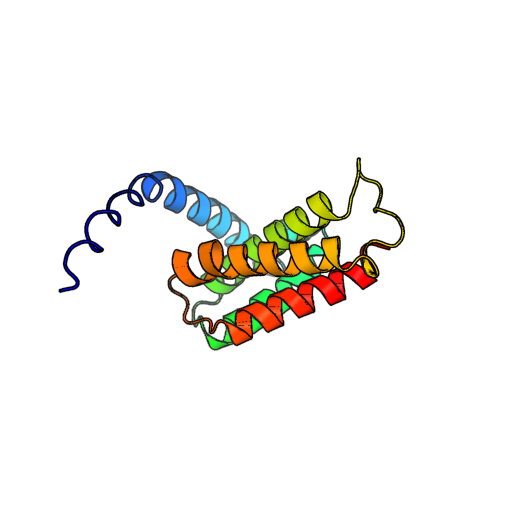LE A C 1
ATOM 580 O O . ILE A 1 72 ? -6.082 -3.011 4.697 1.00 82.25 72 ILE A O 1
ATOM 584 N N . ALA A 1 73 ? -5.540 -4.033 6.615 1.00 83.25 73 ALA A N 1
ATOM 585 C CA . ALA A 1 73 ? -4.235 -4.487 6.140 1.00 83.25 73 ALA A CA 1
ATOM 586 C C . ALA A 1 73 ? -4.363 -5.450 4.947 1.00 83.25 73 ALA A C 1
ATOM 588 O O . ALA A 1 73 ? -3.579 -5.379 4.004 1.00 83.25 73 ALA A O 1
ATOM 589 N N . GLY A 1 74 ? -5.359 -6.343 4.964 1.00 81.44 74 GLY A N 1
ATOM 590 C CA . GLY A 1 74 ? -5.629 -7.269 3.864 1.00 81.44 74 GLY A CA 1
ATOM 591 C C . GLY A 1 74 ? -6.042 -6.553 2.580 1.00 81.44 74 GLY A C 1
ATOM 592 O O . GLY A 1 74 ? -5.501 -6.846 1.514 1.00 81.44 74 GLY A O 1
ATOM 593 N N . GLU A 1 75 ? -6.959 -5.591 2.681 1.00 80.94 75 GLU A N 1
ATOM 594 C CA . GLU A 1 75 ? -7.380 -4.764 1.545 1.00 80.94 75 GLU A CA 1
ATOM 595 C C . GLU A 1 75 ? -6.228 -3.914 1.009 1.00 80.94 75 GLU A C 1
ATOM 597 O O . GLU A 1 75 ? -5.962 -3.930 -0.194 1.00 80.94 75 GLU A O 1
ATOM 602 N N . ALA A 1 76 ? -5.498 -3.237 1.899 1.00 85.25 76 ALA A N 1
ATOM 603 C CA . ALA A 1 76 ? -4.362 -2.409 1.523 1.00 85.25 76 ALA A CA 1
ATOM 604 C C . ALA A 1 76 ? -3.293 -3.222 0.794 1.00 85.25 76 ALA A C 1
ATOM 606 O O . ALA A 1 76 ? -2.787 -2.800 -0.241 1.00 85.25 76 ALA A O 1
ATOM 607 N N . ALA A 1 77 ? -2.990 -4.423 1.283 1.00 83.50 77 ALA A N 1
ATOM 608 C CA . ALA A 1 77 ? -2.032 -5.313 0.649 1.00 83.50 77 ALA A CA 1
ATOM 609 C C . ALA A 1 77 ? -2.423 -5.713 -0.779 1.00 83.50 77 ALA A C 1
ATOM 611 O O . ALA A 1 77 ? -1.562 -5.733 -1.656 1.00 83.50 77 ALA A O 1
ATOM 612 N N . LEU A 1 78 ? -3.702 -6.025 -1.011 1.00 82.44 78 LEU A N 1
ATOM 613 C CA . LEU A 1 78 ? -4.209 -6.372 -2.340 1.00 82.44 78 LEU A CA 1
ATOM 614 C C . LEU A 1 78 ? -4.158 -5.179 -3.291 1.00 82.44 78 LEU A C 1
ATOM 616 O O . LEU A 1 78 ? -3.691 -5.316 -4.416 1.00 82.44 78 LEU A O 1
ATOM 620 N N . HIS A 1 79 ? -4.593 -4.007 -2.833 1.00 84.75 79 HIS A N 1
ATOM 621 C CA . HIS A 1 79 ? -4.582 -2.804 -3.658 1.00 84.75 79 HIS A CA 1
ATOM 622 C C . HIS A 1 79 ? -3.165 -2.346 -4.002 1.00 84.75 79 HIS A C 1
ATOM 624 O O . HIS A 1 79 ? -2.907 -1.990 -5.146 1.00 84.75 79 HIS A O 1
ATOM 630 N N . ILE A 1 80 ? -2.230 -2.405 -3.050 1.00 85.88 80 ILE A N 1
ATOM 631 C CA . ILE A 1 80 ? -0.815 -2.102 -3.299 1.00 85.88 80 ILE A CA 1
ATOM 632 C C . ILE A 1 80 ? -0.235 -3.070 -4.337 1.00 85.88 80 ILE A C 1
ATOM 634 O O . ILE A 1 80 ? 0.448 -2.640 -5.266 1.00 85.88 80 ILE A O 1
ATOM 638 N N . ASP A 1 81 ? -0.533 -4.365 -4.213 1.00 85.19 81 ASP A N 1
ATOM 639 C CA . ASP A 1 81 ? -0.130 -5.380 -5.190 1.00 85.19 81 ASP A CA 1
ATOM 640 C C . ASP A 1 81 ? -0.700 -5.083 -6.587 1.00 85.19 81 ASP A C 1
ATOM 642 O O . ASP A 1 81 ? 0.027 -5.119 -7.581 1.00 85.19 81 ASP A O 1
ATOM 646 N N . ASP A 1 82 ? -1.976 -4.705 -6.669 1.00 85.38 82 ASP A N 1
ATOM 647 C CA . ASP A 1 82 ? -2.633 -4.340 -7.925 1.00 85.38 82 ASP A CA 1
ATOM 648 C C . ASP A 1 82 ? -2.032 -3.057 -8.545 1.00 85.38 82 ASP A C 1
ATOM 650 O O . ASP A 1 82 ? -1.764 -3.033 -9.745 1.00 85.38 82 ASP A O 1
ATOM 654 N N . ILE A 1 83 ? -1.736 -2.016 -7.754 1.00 86.56 83 ILE A N 1
ATOM 655 C CA . ILE A 1 83 ? -1.062 -0.785 -8.227 1.00 86.5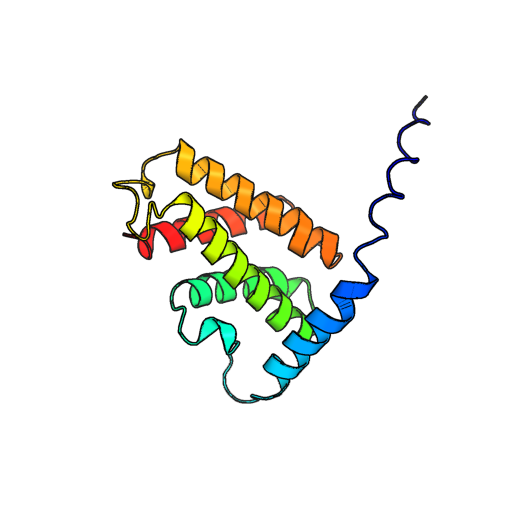6 83 ILE A CA 1
ATOM 656 C C . ILE A 1 83 ? 0.317 -1.117 -8.808 1.00 86.56 83 ILE A C 1
ATOM 658 O O . ILE A 1 83 ? 0.685 -0.652 -9.894 1.00 86.56 83 ILE A O 1
ATOM 662 N N . ILE A 1 84 ? 1.084 -1.948 -8.096 1.00 85.88 84 ILE A N 1
ATOM 663 C CA . ILE A 1 84 ? 2.413 -2.369 -8.536 1.00 85.88 84 ILE A CA 1
ATOM 664 C C . ILE A 1 84 ? 2.299 -3.145 -9.836 1.00 85.88 84 ILE A C 1
ATOM 666 O O . ILE A 1 84 ? 2.944 -2.768 -10.812 1.00 85.88 84 ILE A O 1
ATOM 670 N N . THR A 1 85 ? 1.469 -4.186 -9.882 1.00 84.75 85 THR A N 1
ATOM 671 C CA . THR A 1 85 ? 1.318 -5.015 -11.081 1.00 84.75 85 THR A CA 1
ATOM 672 C C . THR A 1 85 ? 0.849 -4.206 -12.286 1.00 84.75 85 THR A C 1
ATOM 674 O O . THR A 1 85 ? 1.434 -4.350 -13.353 1.00 84.75 85 THR A O 1
ATOM 677 N N . GLN A 1 86 ? -0.105 -3.288 -12.132 1.00 85.06 86 GLN A N 1
ATOM 678 C CA . GLN A 1 86 ? -0.569 -2.422 -13.226 1.00 85.06 86 GLN A CA 1
ATOM 679 C C . GLN A 1 86 ? 0.514 -1.475 -13.760 1.00 85.06 86 GLN A C 1
ATOM 681 O O . GLN A 1 86 ? 0.498 -1.124 -14.940 1.00 85.06 86 GLN A O 1
ATOM 686 N N . THR A 1 87 ? 1.454 -1.061 -12.910 1.00 82.69 87 THR A N 1
ATOM 687 C CA . THR A 1 87 ? 2.518 -0.121 -13.291 1.00 82.69 87 THR A CA 1
ATOM 688 C C . THR A 1 87 ? 3.759 -0.831 -13.828 1.00 82.69 87 THR A C 1
ATOM 690 O O . THR A 1 87 ? 4.418 -0.325 -14.738 1.00 82.69 87 THR A O 1
ATOM 693 N N . VAL A 1 88 ? 4.120 -1.980 -13.246 1.00 82.62 88 VAL A N 1
ATOM 694 C CA . VAL A 1 88 ? 5.368 -2.698 -13.551 1.00 82.62 88 VAL A CA 1
ATOM 695 C C . VAL A 1 88 ? 5.176 -3.850 -14.526 1.00 82.62 88 VAL A C 1
ATOM 697 O O . VAL A 1 88 ? 6.171 -4.286 -15.094 1.00 82.62 88 VAL A O 1
ATOM 700 N N . LEU A 1 89 ? 3.955 -4.349 -14.736 1.00 80.12 89 LEU A N 1
ATOM 701 C CA . LEU A 1 89 ? 3.664 -5.379 -15.733 1.00 80.12 89 LEU A CA 1
ATOM 702 C C . LEU A 1 89 ? 3.060 -4.738 -16.987 1.00 80.12 89 LEU A C 1
ATOM 704 O O . LEU A 1 89 ? 2.003 -4.117 -16.945 1.00 80.12 89 LEU A O 1
ATOM 708 N N . ASP A 1 90 ? 3.702 -4.952 -18.131 1.00 77.56 90 ASP A N 1
ATOM 709 C CA . ASP A 1 90 ? 3.108 -4.721 -19.445 1.00 77.56 90 ASP A CA 1
ATOM 710 C C . ASP A 1 90 ? 2.620 -6.069 -19.988 1.00 77.56 90 ASP A C 1
ATOM 712 O O . ASP A 1 90 ? 3.423 -6.953 -20.291 1.00 77.56 90 ASP A O 1
ATOM 716 N N . ARG A 1 91 ? 1.294 -6.258 -20.071 1.00 72.81 91 ARG A N 1
ATOM 717 C CA . ARG A 1 91 ? 0.654 -7.508 -20.540 1.00 72.81 91 ARG A CA 1
ATOM 718 C C . ARG A 1 91 ? 1.179 -8.758 -19.813 1.00 72.81 91 ARG A C 1
ATOM 720 O O . ARG A 1 91 ? 1.667 -9.689 -20.453 1.00 72.81 91 ARG A O 1
ATOM 727 N N . ASP A 1 92 ? 1.127 -8.737 -18.480 1.00 70.06 92 ASP A N 1
ATOM 728 C CA . ASP A 1 92 ? 1.623 -9.801 -17.584 1.00 70.06 92 ASP A CA 1
ATOM 729 C C . ASP A 1 92 ? 3.140 -10.060 -17.656 1.00 70.06 92 ASP A C 1
ATOM 731 O O . ASP A 1 92 ? 3.645 -11.009 -17.056 1.00 70.06 92 ASP A O 1
ATOM 735 N N . THR A 1 93 ? 3.893 -9.206 -18.357 1.00 71.31 93 THR A N 1
ATOM 736 C CA . THR A 1 93 ? 5.355 -9.284 -18.423 1.00 71.31 93 THR A CA 1
ATOM 737 C C . THR A 1 93 ? 5.970 -8.113 -17.658 1.00 71.31 93 THR A C 1
ATOM 739 O O . THR A 1 93 ? 5.663 -6.963 -17.978 1.00 71.31 93 THR A O 1
ATOM 742 N N . PRO A 1 94 ? 6.858 -8.351 -16.677 1.00 78.75 94 PRO A N 1
ATOM 743 C CA . PRO A 1 94 ? 7.563 -7.275 -15.996 1.00 78.75 94 PRO A CA 1
ATOM 744 C C . PRO A 1 94 ? 8.328 -6.385 -16.980 1.00 78.75 94 PRO A C 1
ATOM 746 O O . PRO A 1 94 ? 9.077 -6.865 -17.835 1.00 78.75 94 PRO A O 1
ATOM 749 N N . ILE A 1 95 ? 8.153 -5.070 -16.858 1.00 82.62 95 ILE A N 1
ATOM 750 C CA . ILE A 1 95 ? 8.900 -4.076 -17.622 1.00 82.62 95 ILE A CA 1
ATOM 751 C C . ILE A 1 95 ? 10.386 -4.246 -17.298 1.00 82.62 95 ILE A C 1
ATOM 753 O O . ILE A 1 95 ? 10.801 -4.176 -16.142 1.00 82.62 95 ILE A O 1
ATOM 757 N N . VAL A 1 96 ? 11.213 -4.398 -18.332 1.00 80.50 96 VAL A N 1
ATOM 758 C CA . VAL A 1 96 ? 12.663 -4.581 -18.173 1.00 80.50 96 VAL A CA 1
ATOM 759 C C . VAL A 1 96 ? 13.272 -3.434 -17.360 1.00 80.50 96 VAL A C 1
ATOM 761 O O . VAL A 1 96 ? 13.060 -2.253 -17.674 1.00 80.50 96 VAL A O 1
ATOM 764 N N . ASP A 1 97 ? 14.035 -3.804 -16.327 1.00 82.56 97 ASP A N 1
ATOM 765 C CA . ASP A 1 97 ? 14.776 -2.904 -15.438 1.00 82.56 97 ASP A CA 1
ATOM 766 C C . ASP A 1 97 ? 13.917 -1.820 -14.761 1.00 82.56 97 ASP A C 1
ATOM 768 O O . ASP A 1 97 ? 14.422 -0.756 -14.393 1.00 82.56 97 ASP A O 1
ATOM 772 N N . TRP A 1 98 ? 12.614 -2.068 -14.566 1.00 84.44 98 TRP A N 1
ATOM 773 C CA . TRP A 1 98 ? 11.694 -1.097 -13.958 1.00 84.44 98 TRP A CA 1
ATOM 774 C C . TRP A 1 98 ? 12.172 -0.590 -12.588 1.00 84.44 98 TRP A C 1
ATOM 776 O O . TRP A 1 98 ? 12.021 0.591 -12.288 1.00 84.44 98 TRP A O 1
ATOM 786 N N . GLN A 1 99 ? 12.843 -1.443 -11.809 1.00 84.75 99 GLN A N 1
ATOM 787 C CA . GLN A 1 99 ? 13.434 -1.115 -10.507 1.00 84.75 99 GLN A CA 1
ATOM 788 C C . GLN A 1 99 ? 14.484 0.011 -10.549 1.00 84.75 99 GLN A C 1
ATOM 790 O O . GLN A 1 99 ? 14.733 0.652 -9.528 1.00 84.75 99 GLN A O 1
ATOM 795 N N . TYR A 1 100 ? 15.099 0.257 -11.713 1.00 84.81 100 TYR A N 1
ATOM 796 C CA . TYR A 1 100 ? 16.073 1.332 -11.935 1.00 84.81 100 TYR A CA 1
ATOM 797 C C . TYR A 1 100 ? 15.457 2.554 -12.629 1.00 84.81 100 TYR A C 1
ATOM 799 O O . TYR A 1 100 ? 16.113 3.589 -12.772 1.00 84.81 100 TYR A O 1
ATOM 807 N N . LYS A 1 101 ? 14.196 2.462 -13.065 1.00 84.94 101 LYS A N 1
ATOM 808 C CA . LYS A 1 101 ? 13.483 3.560 -13.718 1.00 84.94 101 LYS A CA 1
ATOM 809 C C . LYS A 1 101 ? 12.853 4.447 -12.654 1.00 84.94 101 LYS A C 1
ATOM 811 O O . LYS A 1 101 ? 11.727 4.205 -12.228 1.00 84.94 101 LYS A O 1
ATOM 816 N N . SER A 1 102 ? 13.553 5.526 -12.299 1.00 83.50 102 SER A N 1
ATOM 817 C CA . SER A 1 102 ? 13.090 6.523 -11.321 1.00 83.50 102 SER A CA 1
ATOM 818 C C . SER A 1 102 ? 11.685 7.058 -11.612 1.00 83.50 102 SER A C 1
ATOM 820 O O . SER A 1 102 ? 10.951 7.371 -10.685 1.00 83.50 102 SER A O 1
ATOM 822 N N . ASN A 1 103 ? 11.293 7.131 -12.888 1.00 83.88 103 ASN A N 1
ATOM 823 C CA . ASN A 1 103 ? 9.950 7.551 -13.289 1.00 83.88 103 ASN A CA 1
ATOM 824 C C . ASN A 1 103 ? 8.869 6.556 -12.836 1.00 83.88 103 ASN A C 1
ATOM 826 O O . ASN A 1 103 ? 7.814 6.986 -12.389 1.00 83.88 103 ASN A O 1
ATOM 830 N N . LEU A 1 104 ? 9.134 5.247 -12.927 1.00 85.75 104 LEU A N 1
ATOM 831 C CA . LEU A 1 104 ? 8.188 4.206 -12.512 1.00 85.75 104 LEU A CA 1
ATOM 832 C C . LEU A 1 104 ? 8.189 4.048 -10.996 1.00 85.75 104 LEU A C 1
ATOM 834 O O . LEU A 1 104 ? 7.134 4.074 -10.378 1.00 85.75 104 LEU A O 1
ATOM 838 N N . THR A 1 105 ? 9.369 3.947 -10.379 1.00 86.38 105 THR A N 1
ATOM 839 C CA . THR A 1 105 ? 9.459 3.819 -8.919 1.00 86.38 105 THR A CA 1
ATOM 840 C C . THR A 1 105 ? 8.936 5.066 -8.213 1.00 86.38 105 THR A C 1
ATOM 842 O O . THR A 1 105 ? 8.289 4.947 -7.187 1.00 86.38 105 THR A O 1
ATOM 845 N N . GLY A 1 106 ? 9.190 6.261 -8.756 1.00 86.56 106 GLY A N 1
ATOM 846 C CA . GLY A 1 106 ? 8.669 7.511 -8.204 1.00 86.56 106 GLY A CA 1
ATOM 847 C C . GLY A 1 106 ? 7.151 7.615 -8.334 1.00 86.56 106 GLY A C 1
ATOM 848 O O . GLY A 1 106 ? 6.496 7.993 -7.371 1.00 86.56 106 GLY A O 1
ATOM 849 N N . ASN A 1 107 ? 6.594 7.224 -9.485 1.00 88.19 107 ASN A N 1
ATOM 850 C CA . ASN A 1 107 ? 5.145 7.154 -9.668 1.00 88.19 107 ASN A CA 1
ATOM 851 C C . ASN A 1 107 ? 4.509 6.165 -8.675 1.00 88.19 107 ASN A C 1
ATOM 853 O O . ASN A 1 107 ? 3.582 6.543 -7.974 1.00 88.19 107 ASN A O 1
ATOM 857 N N . LEU A 1 108 ? 5.088 4.972 -8.501 1.00 88.06 108 LEU A N 1
ATOM 858 C CA . LEU A 1 108 ? 4.612 3.996 -7.517 1.00 88.06 108 LEU A CA 1
ATOM 859 C C . LEU A 1 108 ? 4.593 4.533 -6.081 1.00 88.06 108 LEU A C 1
ATOM 861 O O . LEU A 1 108 ? 3.657 4.228 -5.351 1.00 88.06 108 LEU A O 1
ATOM 865 N N . VAL A 1 109 ? 5.605 5.310 -5.661 1.00 88.81 109 VAL A N 1
ATOM 866 C CA . VAL A 1 109 ? 5.618 5.887 -4.298 1.00 88.81 109 VAL A CA 1
ATOM 867 C C . VAL A 1 109 ? 4.418 6.805 -4.128 1.00 88.81 109 VAL A C 1
ATOM 869 O O . VAL A 1 109 ? 3.750 6.740 -3.102 1.00 88.81 109 VAL A O 1
ATOM 872 N N . ILE A 1 110 ? 4.161 7.640 -5.135 1.00 87.31 110 ILE A N 1
ATOM 873 C CA . ILE A 1 110 ? 3.071 8.612 -5.122 1.00 87.31 110 ILE A CA 1
ATOM 874 C C . ILE A 1 110 ? 1.725 7.883 -5.107 1.00 87.31 110 ILE A C 1
ATOM 876 O O . ILE A 1 110 ? 0.945 8.114 -4.199 1.00 87.31 110 ILE A O 1
ATOM 880 N N . GLU A 1 111 ? 1.490 6.940 -6.022 1.00 89.31 111 GLU A N 1
ATOM 881 C CA . GLU A 1 111 ? 0.218 6.204 -6.114 1.00 89.31 111 GLU A CA 1
ATOM 882 C C . GLU A 1 111 ? -0.076 5.382 -4.847 1.00 89.31 111 GLU A C 1
ATOM 884 O O . GLU A 1 111 ? -1.194 5.388 -4.332 1.00 89.31 111 GLU A O 1
ATOM 889 N N . ILE A 1 112 ? 0.933 4.690 -4.299 1.00 89.44 112 ILE A N 1
ATOM 890 C CA . ILE A 1 112 ? 0.779 3.941 -3.043 1.00 89.44 112 ILE A CA 1
ATOM 891 C C . ILE A 1 112 ? 0.548 4.903 -1.871 1.00 89.44 112 ILE A C 1
ATOM 893 O O . ILE A 1 112 ? -0.283 4.625 -1.009 1.00 89.44 112 ILE A O 1
ATOM 897 N N . GLY A 1 113 ? 1.270 6.025 -1.825 1.00 88.56 113 GLY A N 1
ATOM 898 C CA . GLY A 1 113 ? 1.099 7.053 -0.801 1.00 88.56 113 GLY A CA 1
ATOM 899 C C . GLY A 1 113 ? -0.301 7.663 -0.826 1.00 88.56 113 GLY A C 1
ATOM 900 O O . GLY A 1 113 ? -0.960 7.709 0.211 1.00 88.56 113 GLY A O 1
ATOM 901 N N . ASP A 1 114 ? -0.785 8.044 -2.006 1.00 89.00 114 ASP A N 1
ATOM 902 C CA . ASP A 1 114 ? -2.122 8.598 -2.221 1.00 89.00 114 ASP A CA 1
ATOM 903 C C . ASP A 1 114 ? -3.200 7.586 -1.810 1.00 89.00 114 ASP A C 1
ATOM 905 O O . ASP A 1 114 ? -4.108 7.930 -1.054 1.00 89.00 114 ASP A O 1
ATOM 909 N N . TYR A 1 115 ? -3.045 6.308 -2.176 1.00 88.25 115 TYR A N 1
ATOM 910 C CA . TYR A 1 115 ? -3.929 5.238 -1.704 1.00 88.25 115 TYR A CA 1
ATOM 911 C C . TYR A 1 115 ? -3.940 5.125 -0.171 1.00 88.25 115 TYR A C 1
ATOM 913 O O . TYR A 1 115 ? -4.999 5.037 0.448 1.00 88.25 115 TYR A O 1
ATOM 921 N N . LEU A 1 116 ? -2.775 5.146 0.478 1.00 86.50 116 LEU A N 1
ATOM 922 C CA . LEU A 1 116 ? -2.686 5.070 1.938 1.00 86.50 116 LEU A CA 1
ATOM 923 C C . LEU A 1 116 ? -3.296 6.304 2.623 1.00 86.50 116 LEU A C 1
ATOM 925 O O . LEU A 1 116 ? -3.842 6.183 3.721 1.00 86.50 116 LEU A O 1
ATOM 929 N N . ILE A 1 117 ? -3.233 7.481 2.002 1.00 84.31 117 ILE A N 1
ATOM 930 C CA . ILE A 1 117 ? -3.882 8.692 2.514 1.00 84.31 117 ILE A CA 1
ATOM 931 C C . ILE A 1 117 ? -5.398 8.577 2.356 1.00 84.31 117 ILE A C 1
ATOM 933 O O . ILE A 1 117 ? -6.118 8.680 3.347 1.00 84.31 117 ILE A O 1
ATOM 937 N N . ASP A 1 118 ? -5.880 8.331 1.143 1.00 83.75 118 ASP A N 1
ATOM 938 C CA . ASP A 1 118 ? -7.305 8.397 0.831 1.00 83.75 118 ASP A CA 1
ATOM 939 C C . ASP A 1 118 ? -8.063 7.176 1.366 1.00 83.75 118 ASP A C 1
ATOM 941 O O . ASP A 1 118 ? -9.063 7.322 2.074 1.00 83.75 118 ASP A O 1
ATOM 945 N N . GLU A 1 119 ? -7.565 5.969 1.089 1.00 82.69 119 GLU A N 1
ATOM 946 C CA . GLU A 1 119 ? -8.269 4.706 1.334 1.00 82.69 119 GLU A CA 1
ATOM 947 C C . GLU A 1 119 ? -7.942 4.065 2.684 1.00 82.69 119 GLU A C 1
ATOM 949 O O . GLU A 1 119 ? -8.719 3.236 3.157 1.00 82.69 119 GLU A O 1
ATOM 954 N N . VAL A 1 120 ? -6.837 4.445 3.335 1.00 82.75 120 VAL A N 1
ATOM 955 C CA . VAL A 1 120 ? -6.483 3.931 4.670 1.00 82.75 120 VAL A CA 1
ATOM 956 C C . VAL A 1 120 ? -6.662 5.005 5.739 1.00 82.75 120 VAL A C 1
ATOM 958 O O . VAL A 1 120 ? -7.478 4.857 6.651 1.00 82.75 120 VAL A O 1
ATOM 961 N N . LYS A 1 121 ? -5.919 6.105 5.641 1.00 85.00 121 LYS A N 1
ATOM 962 C CA . LYS A 1 121 ? -5.885 7.144 6.670 1.00 85.00 121 LYS A CA 1
ATOM 963 C C . LYS A 1 121 ? -7.210 7.909 6.757 1.00 85.00 121 LYS A C 1
ATOM 965 O O . LYS A 1 121 ? -7.806 7.966 7.831 1.00 85.00 121 LYS A O 1
ATOM 970 N N . ASP A 1 122 ? -7.679 8.498 5.661 1.00 82.69 122 ASP A N 1
ATOM 971 C CA . ASP A 1 122 ? -8.861 9.364 5.650 1.00 82.69 122 ASP A CA 1
ATOM 972 C C . ASP A 1 122 ? -10.161 8.553 5.683 1.00 82.69 122 ASP A C 1
ATOM 974 O O . ASP A 1 122 ? -11.082 8.899 6.428 1.00 82.69 122 ASP A O 1
ATOM 978 N N . LYS A 1 123 ? -10.222 7.431 4.959 1.00 79.38 123 LYS A N 1
ATOM 979 C CA . LYS A 1 123 ? -11.387 6.533 4.949 1.00 79.38 123 LYS A CA 1
ATOM 980 C C . LYS A 1 123 ? -11.700 5.920 6.311 1.00 79.38 123 LYS A C 1
ATOM 982 O O . LYS A 1 123 ? -12.852 5.929 6.735 1.00 79.38 123 LYS A O 1
ATOM 987 N N . TYR A 1 124 ? -10.684 5.418 7.012 1.00 76.50 124 TYR A N 1
ATOM 988 C CA . TYR A 1 124 ? -10.859 4.777 8.319 1.00 76.50 124 TYR A CA 1
ATOM 989 C C . TYR A 1 124 ? -10.566 5.720 9.495 1.00 76.50 124 TYR A C 1
ATOM 991 O O . TYR A 1 124 ? -10.584 5.287 10.646 1.00 76.50 124 TYR A O 1
ATOM 999 N N . GLN A 1 125 ? -10.312 7.008 9.221 1.00 78.56 125 GLN A N 1
ATOM 1000 C CA . GLN A 1 125 ? -9.978 8.035 10.220 1.00 78.56 125 GLN A CA 1
ATOM 1001 C C . GLN A 1 125 ? -8.811 7.613 11.134 1.00 78.56 125 GLN A C 1
ATOM 1003 O O . GLN A 1 125 ? -8.792 7.884 12.337 1.00 78.56 125 GLN A O 1
ATOM 1008 N N . ILE A 1 126 ? -7.823 6.930 10.553 1.00 81.19 126 ILE A N 1
ATOM 1009 C CA . ILE A 1 126 ? -6.641 6.435 11.255 1.00 81.19 126 ILE A CA 1
ATOM 1010 C C . ILE A 1 126 ? -5.635 7.574 11.363 1.00 81.19 126 ILE A C 1
ATOM 1012 O O . ILE A 1 126 ? -5.360 8.285 10.396 1.00 81.19 126 ILE A O 1
ATOM 1016 N N . ASN A 1 127 ? -5.042 7.742 12.542 1.00 83.00 127 ASN A N 1
ATOM 1017 C CA . ASN A 1 127 ? -4.001 8.741 12.751 1.00 83.00 127 ASN A CA 1
ATOM 1018 C C . ASN A 1 127 ? -2.634 8.243 12.244 1.00 83.00 127 ASN A C 1
ATOM 1020 O O . ASN A 1 127 ? -1.734 7.969 13.041 1.00 83.00 127 ASN A O 1
ATOM 1024 N N . LEU A 1 128 ? -2.510 8.096 10.921 1.00 81.94 128 LEU A N 1
ATOM 1025 C CA . LEU A 1 128 ? -1.236 7.872 10.237 1.00 81.94 128 LEU A CA 1
ATOM 1026 C C . LEU A 1 128 ? -0.588 9.220 9.905 1.00 81.94 128 LEU A C 1
ATOM 1028 O O . LEU A 1 128 ? -1.218 10.086 9.288 1.00 81.94 128 LEU A O 1
ATOM 1032 N N . ALA A 1 129 ? 0.668 9.401 10.299 1.00 87.38 129 ALA A N 1
ATOM 1033 C CA . ALA A 1 129 ? 1.460 10.552 9.892 1.00 87.38 129 ALA A CA 1
ATOM 1034 C C . ALA A 1 129 ? 1.926 10.395 8.437 1.00 87.38 129 ALA A C 1
ATOM 1036 O O . ALA A 1 129 ? 2.233 9.291 7.995 1.00 87.38 129 ALA A O 1
ATOM 1037 N N . PHE A 1 130 ? 2.063 11.505 7.706 1.00 84.62 130 PHE A N 1
ATOM 1038 C CA . PHE A 1 130 ? 2.575 11.479 6.327 1.00 84.62 130 PHE A CA 1
ATOM 1039 C C . PHE A 1 130 ? 3.956 10.816 6.219 1.00 84.62 130 PHE A C 1
ATOM 1041 O O . PHE A 1 130 ? 4.209 10.087 5.272 1.00 84.62 130 PHE A O 1
ATOM 1048 N N . THR A 1 131 ? 4.811 10.971 7.233 1.00 87.25 131 THR A N 1
ATOM 1049 C CA . THR A 1 131 ? 6.106 10.278 7.296 1.00 87.25 131 THR A CA 1
ATOM 1050 C C . THR A 1 131 ? 5.961 8.759 7.391 1.00 87.25 131 THR A C 1
ATOM 1052 O O . THR A 1 131 ? 6.742 8.039 6.784 1.00 87.25 131 THR A O 1
ATOM 1055 N N . GLU A 1 132 ? 4.959 8.258 8.121 1.00 86.81 132 GLU A N 1
ATOM 1056 C CA . GLU A 1 132 ? 4.684 6.816 8.225 1.00 86.81 132 GLU A CA 1
ATOM 1057 C C . GLU A 1 132 ? 4.151 6.268 6.895 1.00 86.81 132 GLU A C 1
ATOM 1059 O O . GLU A 1 132 ? 4.496 5.156 6.502 1.00 86.81 132 GLU A O 1
ATOM 1064 N N . ILE A 1 133 ? 3.346 7.067 6.187 1.00 88.25 133 ILE A N 1
ATOM 1065 C CA . ILE A 1 133 ? 2.839 6.745 4.848 1.00 88.25 133 ILE A CA 1
ATOM 1066 C C . ILE A 1 133 ? 3.989 6.664 3.843 1.00 88.25 133 ILE A C 1
ATOM 1068 O O . ILE A 1 133 ? 4.115 5.654 3.152 1.00 88.25 133 ILE A O 1
ATOM 1072 N N . ASP A 1 134 ? 4.853 7.680 3.802 1.00 87.19 134 ASP A N 1
ATOM 1073 C CA . ASP A 1 134 ? 6.016 7.719 2.910 1.00 87.19 134 ASP A CA 1
ATOM 1074 C C . ASP A 1 134 ? 6.963 6.536 3.172 1.00 87.19 134 ASP A C 1
ATOM 1076 O O . ASP A 1 134 ? 7.432 5.873 2.240 1.00 87.19 134 ASP A O 1
ATOM 1080 N N . GLU A 1 135 ? 7.223 6.222 4.446 1.00 88.88 135 GLU A N 1
ATOM 1081 C CA . GLU A 1 135 ? 8.027 5.062 4.833 1.00 88.88 135 GLU A CA 1
ATOM 1082 C C . GLU A 1 135 ? 7.379 3.740 4.407 1.00 88.88 135 GLU A C 1
ATOM 1084 O O . GLU A 1 135 ? 8.071 2.853 3.896 1.00 88.88 135 GLU A O 1
ATOM 1089 N N . LEU A 1 136 ? 6.065 3.596 4.595 1.00 87.88 136 LEU A N 1
ATOM 1090 C CA . LEU A 1 136 ? 5.323 2.399 4.206 1.00 87.88 136 LEU A CA 1
ATOM 1091 C C . LEU A 1 136 ? 5.325 2.210 2.685 1.00 87.88 136 LEU A C 1
ATOM 1093 O O . LEU A 1 136 ? 5.624 1.110 2.212 1.00 87.88 136 LEU A O 1
ATOM 1097 N N . ALA A 1 137 ? 5.067 3.270 1.918 1.00 89.31 137 ALA A N 1
ATOM 1098 C CA . ALA A 1 137 ? 5.106 3.247 0.458 1.00 89.31 137 ALA A CA 1
ATOM 1099 C C . ALA A 1 137 ? 6.499 2.855 -0.060 1.00 89.31 137 ALA A C 1
ATOM 1101 O O . ALA A 1 137 ? 6.632 1.964 -0.904 1.00 89.31 137 ALA A O 1
ATOM 1102 N N . SER A 1 138 ? 7.554 3.445 0.510 1.00 88.06 138 SER A N 1
ATOM 1103 C CA . SER A 1 138 ? 8.942 3.118 0.168 1.00 88.06 138 SER A CA 1
ATOM 1104 C C . SER A 1 138 ? 9.280 1.646 0.450 1.00 88.06 138 SER A C 1
ATOM 1106 O O . SER A 1 138 ? 9.785 0.940 -0.429 1.00 88.06 138 SER A O 1
ATOM 1108 N N . LYS A 1 139 ? 8.909 1.133 1.634 1.00 86.06 139 LYS A N 1
ATOM 1109 C CA . LYS A 1 139 ? 9.092 -0.285 1.997 1.00 86.06 139 LYS A CA 1
ATOM 1110 C C . LYS A 1 139 ? 8.344 -1.224 1.048 1.00 86.06 139 LYS A C 1
ATOM 1112 O O . LYS A 1 139 ? 8.892 -2.260 0.667 1.00 86.06 139 LYS A O 1
ATOM 1117 N N . CYS A 1 140 ? 7.124 -0.870 0.636 1.00 85.69 140 CYS A N 1
ATOM 1118 C CA . CYS A 1 140 ? 6.359 -1.660 -0.332 1.00 85.69 140 CYS A CA 1
ATOM 1119 C C . CYS A 1 140 ? 7.093 -1.753 -1.675 1.00 85.69 140 CYS A C 1
ATOM 1121 O O . CYS A 1 140 ? 7.220 -2.838 -2.240 1.00 85.69 140 CYS A O 1
ATOM 1123 N N . ILE A 1 141 ? 7.671 -0.657 -2.160 1.00 87.12 141 ILE A N 1
ATOM 1124 C CA . ILE A 1 141 ? 8.448 -0.682 -3.403 1.00 87.12 141 ILE A CA 1
ATOM 1125 C C . ILE A 1 141 ? 9.712 -1.523 -3.270 1.00 87.12 141 ILE A C 1
ATOM 1127 O O . ILE A 1 141 ? 10.053 -2.259 -4.195 1.00 87.12 141 ILE A O 1
ATOM 1131 N N . ASP A 1 142 ? 10.418 -1.452 -2.146 1.00 85.44 142 ASP A N 1
ATOM 1132 C CA . ASP A 1 142 ? 11.623 -2.262 -1.955 1.00 85.44 142 ASP A CA 1
ATOM 1133 C C . ASP A 1 142 ? 11.311 -3.762 -1.937 1.00 85.44 142 ASP A C 1
ATOM 1135 O O . ASP A 1 142 ? 12.034 -4.554 -2.548 1.00 85.44 142 ASP A O 1
ATOM 1139 N N . VAL A 1 143 ? 10.182 -4.155 -1.340 1.00 84.25 143 VAL A N 1
ATOM 1140 C CA . VAL A 1 143 ? 9.657 -5.523 -1.455 1.00 84.25 143 VAL A CA 1
ATOM 1141 C C . VAL A 1 143 ? 9.310 -5.853 -2.909 1.00 84.25 143 VAL A C 1
ATOM 1143 O O . VAL A 1 143 ? 9.690 -6.920 -3.401 1.00 84.25 143 VAL A O 1
ATOM 1146 N N . ALA A 1 144 ? 8.642 -4.942 -3.618 1.00 83.50 144 ALA A N 1
ATOM 1147 C CA . ALA A 1 144 ? 8.252 -5.129 -5.010 1.00 83.50 144 ALA A CA 1
ATOM 1148 C C . ALA A 1 144 ? 9.461 -5.370 -5.926 1.00 83.50 144 ALA A C 1
ATOM 1150 O O . ALA A 1 144 ? 9.439 -6.309 -6.717 1.00 83.50 144 ALA A O 1
ATOM 1151 N N . LYS A 1 145 ? 10.555 -4.612 -5.768 1.00 83.12 145 LYS A N 1
ATOM 1152 C CA . LYS A 1 145 ? 11.810 -4.796 -6.529 1.00 83.12 145 LYS A CA 1
ATOM 1153 C C . LYS A 1 145 ? 12.414 -6.193 -6.353 1.00 83.12 145 LYS A C 1
ATOM 1155 O O . LYS A 1 145 ? 13.053 -6.726 -7.255 1.00 83.12 145 LYS A O 1
ATOM 1160 N N . ILE A 1 146 ? 12.245 -6.798 -5.178 1.00 81.38 146 ILE A N 1
ATOM 1161 C CA . ILE A 1 146 ? 12.767 -8.142 -4.896 1.00 81.38 146 ILE A CA 1
ATOM 1162 C C . ILE A 1 146 ? 11.862 -9.218 -5.506 1.00 81.38 146 ILE A C 1
ATOM 1164 O O . ILE A 1 146 ? 12.367 -10.255 -5.942 1.00 81.38 146 ILE A O 1
ATOM 1168 N N . ARG A 1 147 ? 10.546 -8.978 -5.513 1.00 76.94 147 ARG A N 1
ATOM 1169 C CA . ARG A 1 147 ? 9.510 -9.956 -5.872 1.00 76.94 147 ARG A CA 1
ATOM 1170 C C . ARG A 1 147 ? 9.142 -9.957 -7.361 1.00 76.94 147 ARG A C 1
ATOM 1172 O O . ARG A 1 147 ? 8.902 -11.033 -7.895 1.00 76.94 147 ARG A O 1
ATOM 1179 N N . TYR A 1 148 ? 9.143 -8.799 -8.019 1.00 74.31 148 TYR A N 1
ATOM 1180 C CA . TYR A 1 148 ? 8.790 -8.612 -9.433 1.00 74.31 148 TYR A CA 1
ATOM 1181 C C . TYR A 1 148 ? 10.041 -8.430 -10.310 1.00 74.31 148 TYR A C 1
ATOM 1183 O O . TYR A 1 148 ? 10.248 -7.365 -10.892 1.00 74.31 148 TYR A O 1
ATOM 1191 N N . LYS A 1 149 ? 10.901 -9.451 -10.366 1.00 64.06 149 LYS A N 1
ATOM 1192 C CA . LYS A 1 149 ? 12.108 -9.459 -11.214 1.00 64.06 149 LYS A CA 1
ATOM 1193 C C . LYS A 1 149 ? 11.850 -9.997 -12.612 1.00 64.06 149 LYS A C 1
ATOM 1195 O O . LYS A 1 149 ? 11.066 -10.963 -12.725 1.00 64.06 149 LYS A O 1
#

Organism: NCBI:txid1076179

Sequence (149 aa):
MLKDAITSYEQKRIDEAQFLPKVQEIMERVLSHTDSDLPECLKDRDVAKAFYGLTFEALSEKLTDDVVKRTIAGEAALHIDDIITQTVLDRDTPIVDWQYKSNLTGNLVIEIGDYLIDEVKDKYQINLAFTEIDELASKCIDVAKIRYK

Foldseek 3Di:
DPDPPPPPPPPVPPCPVVVVVVLVVQLVQQVVDPPDPARPVCVPPPLLVVQLVLQLVLCVVFDPDPSVSSSLSSVLSVVLVVLLCVLQDDVNAGDPPLLVVCVSLVVQLVVSLVCCVVVPCVVVVTPDDSVSSSVSSNVSSVSSVVVRD

Secondary structure (DSSP, 8-state):
---SSSSSGGGG-SSHHHHHHHHHHHHHHHHT-TT-SS-GGGTT-HHHHHHHHHHHHHHHTT---HHHHHHHHHHHHHHHHHHHHHHHEETTEEPTTGGG-HHHHHHHHHHHHHHIIIIIIITTT----HHHHHHHHHHHHHHHHHH--

pLDDT: mean 71.17, std 17.71, range [34.59, 89.44]